Protein AF-A0A954F6D1-F1 (afdb_monomer)

Nearest PDB structures (foldseek):
  5d0b-assembly2_B  TM=7.631E-01  e=6.880E-02  Bacillus subtilis subsp. subtilis str. 168
  5d08-assembly2_B  TM=7.448E-01  e=7.602E-02  Bacillus subtilis subsp. subtilis str. 168
  6gwd-assembly1_H  TM=5.513E-01  e=3.096E-02  synthetic construct
  5t8y-assembly2_B  TM=7.038E-01  e=7.232E-02  Bacillus subtilis subsp. subtilis str. 168
  7djt-assembly1_A  TM=3.780E-01  e=1.518E+00  Homo sapiens

Secondary structure (DSSP, 8-state):
--SHHHHHHHHTS-HHHHHHHHHHHHTSHHHHTTSHHHHHHTTS---HHHHHHHHHHHTSTTS--HHHHHHHHHHHGGGTTSHHHHHHHHHHTT-SSHHHHHHHHHHHHT--SHHHHHHHHHHHHH---HHHHHHHHHHHTT--

Sequence (144 aa):
RTMGAAMELWLHADPDAAWGRILEDCKKPEFQRDLGPELVRASAPIPVAQRIPWLLSLSRPELGESHLRQAALRALVPHVERVVVRDMFIQALRSPFFGVRNAAIDALGSLPDPLSRQALTRYYKNATDARQKRTIERLLQGKP

Structure (mmCIF, N/CA/C/O backbone):
data_AF-A0A954F6D1-F1
#
_entry.id   AF-A0A954F6D1-F1
#
loop_
_atom_site.group_PDB
_atom_site.id
_atom_site.type_symbol
_atom_site.label_atom_id
_atom_site.label_alt_id
_atom_site.label_comp_id
_atom_site.label_asym_id
_atom_site.label_entity_id
_atom_site.label_seq_id
_atom_site.pdbx_PDB_ins_code
_atom_site.Cartn_x
_atom_site.Cartn_y
_atom_site.Cartn_z
_atom_site.occupancy
_atom_site.B_iso_or_equiv
_atom_site.auth_seq_id
_atom_site.auth_comp_id
_atom_site.auth_asym_id
_atom_site.auth_atom_id
_atom_site.pdbx_PDB_model_num
ATOM 1 N N . ARG A 1 1 ? 5.679 17.077 17.805 1.00 43.56 1 ARG A N 1
ATOM 2 C CA . ARG A 1 1 ? 6.185 17.482 16.470 1.00 43.56 1 ARG A CA 1
ATOM 3 C C . ARG A 1 1 ? 7.205 16.447 16.001 1.00 43.56 1 ARG A C 1
ATOM 5 O O . ARG A 1 1 ? 8.374 16.648 16.266 1.00 43.56 1 ARG A O 1
ATOM 12 N N . THR A 1 2 ? 6.777 15.344 15.381 1.00 36.00 2 THR A N 1
ATOM 13 C CA . THR A 1 2 ? 7.680 14.397 14.674 1.00 36.00 2 THR A CA 1
ATOM 14 C C . THR A 1 2 ? 6.949 13.404 13.757 1.00 36.00 2 THR A C 1
ATOM 16 O O . THR A 1 2 ? 7.613 12.586 13.135 1.00 36.00 2 THR A O 1
ATOM 19 N N . MET A 1 3 ? 5.619 13.467 13.594 1.00 30.84 3 MET A N 1
ATOM 20 C CA . MET A 1 3 ? 4.937 12.634 12.588 1.00 30.84 3 MET A CA 1
ATOM 21 C C . MET A 1 3 ? 4.823 13.299 11.193 1.00 30.84 3 MET A C 1
ATOM 23 O O . MET A 1 3 ? 4.534 12.610 10.223 1.00 30.84 3 MET A O 1
ATOM 27 N N . GLY A 1 4 ? 5.187 14.585 11.053 1.00 31.53 4 GLY A N 1
ATOM 28 C CA . GLY A 1 4 ? 5.255 15.279 9.754 1.00 31.53 4 GLY A CA 1
ATOM 29 C C . GLY A 1 4 ? 6.465 14.888 8.896 1.00 31.53 4 GLY A C 1
ATOM 30 O O . GLY A 1 4 ? 6.300 14.523 7.744 1.00 31.53 4 GLY A O 1
ATOM 31 N N . ALA A 1 5 ? 7.674 14.846 9.468 1.00 32.41 5 ALA A N 1
ATOM 32 C CA . ALA A 1 5 ? 8.905 14.711 8.677 1.00 32.41 5 ALA A CA 1
ATOM 33 C C . ALA A 1 5 ? 9.082 13.338 8.004 1.00 32.41 5 ALA A C 1
ATOM 35 O O . ALA A 1 5 ? 9.630 13.257 6.910 1.00 32.41 5 ALA A O 1
ATOM 36 N N . ALA A 1 6 ? 8.614 12.251 8.631 1.00 35.97 6 ALA A N 1
ATOM 37 C CA . ALA A 1 6 ? 8.649 10.939 7.991 1.00 35.97 6 ALA A CA 1
ATOM 38 C C . ALA A 1 6 ? 7.647 10.897 6.828 1.00 35.97 6 ALA A C 1
ATOM 40 O O . ALA A 1 6 ? 8.050 10.584 5.719 1.00 35.97 6 ALA A O 1
ATOM 41 N N . MET A 1 7 ? 6.381 11.278 7.051 1.00 31.02 7 MET A N 1
ATOM 42 C CA . MET A 1 7 ? 5.339 11.301 6.012 1.00 31.02 7 MET A CA 1
ATOM 43 C C . MET A 1 7 ? 5.695 12.244 4.846 1.00 31.02 7 MET A C 1
ATOM 45 O O . MET A 1 7 ? 5.522 11.865 3.690 1.00 31.02 7 MET A O 1
ATOM 49 N N . GLU A 1 8 ? 6.261 13.420 5.138 1.00 31.48 8 GLU A N 1
ATOM 50 C CA . GLU A 1 8 ? 6.778 14.366 4.140 1.00 31.48 8 GLU A CA 1
ATOM 51 C C . GLU A 1 8 ? 7.926 13.747 3.330 1.00 31.48 8 GLU A C 1
ATOM 53 O O . GLU A 1 8 ? 7.887 13.785 2.105 1.00 31.48 8 GLU A O 1
ATOM 58 N N . LEU A 1 9 ? 8.888 13.055 3.953 1.00 41.12 9 LEU A N 1
ATOM 59 C CA . LEU A 1 9 ? 9.949 12.350 3.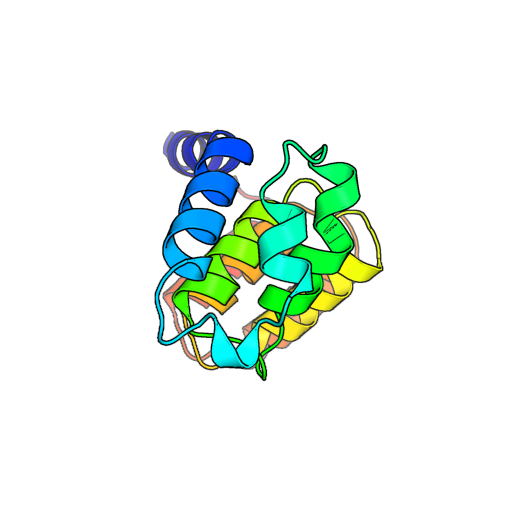215 1.00 41.12 9 LEU A CA 1
ATOM 60 C C . LEU A 1 9 ? 9.422 11.231 2.291 1.00 41.12 9 LEU A C 1
ATOM 62 O O . LEU A 1 9 ? 10.050 10.948 1.272 1.00 41.12 9 LEU A O 1
ATOM 66 N N . TRP A 1 10 ? 8.285 10.598 2.607 1.00 45.28 10 TRP A N 1
ATOM 67 C CA . TRP A 1 10 ? 7.701 9.526 1.783 1.00 45.28 10 TRP A CA 1
ATOM 68 C C . TRP A 1 10 ? 6.835 10.048 0.633 1.00 45.28 10 TRP A C 1
ATOM 70 O O . TRP A 1 10 ? 6.878 9.472 -0.452 1.00 45.28 10 TRP A O 1
ATOM 80 N N . LEU A 1 11 ? 6.096 11.141 0.845 1.00 40.94 11 LEU A N 1
ATOM 81 C CA . LEU A 1 11 ? 5.386 11.866 -0.218 1.00 40.94 11 LEU A CA 1
ATOM 82 C C . LEU A 1 11 ? 6.356 12.569 -1.186 1.00 40.94 11 LEU A C 1
ATOM 84 O O . LEU A 1 11 ? 6.002 12.788 -2.341 1.00 40.94 11 LEU A O 1
ATOM 88 N N . HIS A 1 12 ? 7.582 12.872 -0.742 1.00 39.28 12 HIS A N 1
ATOM 89 C CA . HIS A 1 12 ? 8.662 13.442 -1.559 1.00 39.28 12 HIS A CA 1
ATOM 90 C C . HIS A 1 12 ? 9.632 12.409 -2.151 1.00 39.28 12 HIS A C 1
ATOM 92 O O . HIS A 1 12 ? 10.608 12.802 -2.793 1.00 39.28 12 HIS A O 1
ATOM 98 N N . ALA A 1 13 ? 9.407 11.101 -1.964 1.00 49.66 13 ALA A N 1
ATOM 99 C CA . ALA A 1 13 ? 10.155 10.101 -2.714 1.00 49.66 13 ALA A CA 1
ATOM 100 C C . ALA A 1 13 ? 9.761 10.240 -4.186 1.00 49.66 13 ALA A C 1
ATOM 102 O O . ALA A 1 13 ? 8.710 9.745 -4.586 1.00 49.66 13 ALA A O 1
ATOM 103 N N . ASP A 1 14 ? 10.591 10.956 -4.947 1.00 58.91 14 ASP A N 1
ATOM 104 C CA . ASP A 1 14 ? 10.370 11.246 -6.358 1.00 58.91 14 ASP A CA 1
ATOM 105 C C . ASP A 1 14 ? 9.926 9.959 -7.085 1.00 58.91 14 ASP A C 1
ATOM 107 O O . ASP A 1 14 ? 10.708 8.997 -7.167 1.00 58.91 14 ASP A O 1
ATOM 111 N N . PRO A 1 15 ? 8.665 9.893 -7.559 1.00 55.19 15 PRO A N 1
ATOM 112 C CA . PRO A 1 15 ? 8.146 8.739 -8.279 1.00 55.19 15 PRO A CA 1
ATOM 113 C C . PRO A 1 15 ? 9.015 8.376 -9.486 1.00 55.19 15 PRO A C 1
ATOM 115 O O . PRO A 1 15 ? 9.098 7.198 -9.842 1.00 55.19 15 PRO A O 1
ATOM 118 N N . ASP A 1 16 ? 9.713 9.351 -10.075 1.00 59.31 16 ASP A N 1
ATOM 119 C CA . ASP A 1 16 ? 10.664 9.125 -11.159 1.00 59.31 16 ASP A CA 1
ATOM 120 C C . ASP A 1 16 ? 11.974 8.495 -10.661 1.00 59.31 16 ASP A C 1
ATOM 122 O O . ASP A 1 16 ? 12.495 7.581 -11.302 1.00 59.31 16 ASP A O 1
ATOM 126 N N . ALA A 1 17 ? 12.463 8.852 -9.470 1.00 64.81 17 ALA A N 1
ATOM 127 C CA . ALA A 1 17 ? 13.610 8.184 -8.847 1.00 64.81 17 ALA A CA 1
ATOM 128 C C . ALA A 1 17 ? 13.284 6.758 -8.358 1.00 64.81 17 ALA A C 1
ATOM 130 O O . ALA A 1 17 ? 14.157 5.883 -8.322 1.00 64.81 17 ALA A O 1
ATOM 131 N N . ALA A 1 18 ? 12.041 6.501 -7.941 1.00 63.56 18 ALA A N 1
ATOM 132 C CA . ALA A 1 18 ? 11.567 5.147 -7.653 1.00 63.56 18 ALA A CA 1
ATOM 133 C C . ALA A 1 18 ? 11.482 4.321 -8.945 1.00 63.56 18 ALA A C 1
ATOM 135 O O . ALA A 1 18 ? 11.983 3.200 -8.991 1.00 63.56 18 ALA A O 1
ATOM 136 N N . TRP A 1 19 ? 10.930 4.907 -10.009 1.00 64.62 19 TRP A N 1
ATOM 137 C CA . TRP A 1 19 ? 10.839 4.288 -11.327 1.00 64.62 19 TRP A CA 1
ATOM 138 C C . TRP A 1 19 ? 12.202 3.939 -11.925 1.00 64.62 19 TRP A C 1
ATOM 140 O O . TRP A 1 19 ? 12.399 2.809 -12.363 1.00 64.62 19 TRP A O 1
ATOM 150 N N . GLY A 1 20 ? 13.162 4.867 -11.885 1.00 67.38 20 GLY A N 1
ATOM 151 C CA . GLY A 1 20 ? 14.518 4.633 -12.382 1.00 67.38 20 GLY A CA 1
ATOM 152 C C . GLY A 1 20 ? 15.186 3.439 -11.700 1.00 67.38 20 GLY A C 1
ATOM 153 O O . GLY A 1 20 ? 15.764 2.592 -12.372 1.00 67.38 20 GLY A O 1
ATOM 154 N N . ARG A 1 21 ? 15.022 3.298 -10.379 1.00 68.69 21 ARG A N 1
ATOM 155 C CA . ARG A 1 21 ? 15.534 2.135 -9.635 1.00 68.69 21 ARG A CA 1
ATOM 156 C C . ARG A 1 21 ? 14.855 0.829 -10.032 1.00 68.69 21 ARG A C 1
ATOM 158 O O . ARG A 1 21 ? 15.547 -0.164 -10.223 1.00 68.69 21 ARG A O 1
ATOM 165 N N . ILE A 1 22 ? 13.532 0.841 -10.206 1.00 69.25 22 ILE A N 1
ATOM 166 C CA . ILE A 1 22 ? 12.802 -0.342 -10.678 1.00 69.25 22 ILE A CA 1
ATOM 167 C C . ILE A 1 22 ? 13.308 -0.743 -12.067 1.00 69.25 22 ILE A C 1
ATOM 169 O O . ILE A 1 22 ? 13.558 -1.922 -12.284 1.00 69.25 22 ILE A O 1
ATOM 173 N N . LEU A 1 23 ? 13.512 0.213 -12.981 1.00 68.12 23 LEU A N 1
ATOM 174 C CA . LEU A 1 23 ? 14.065 -0.058 -14.311 1.00 68.12 23 LEU A CA 1
ATOM 175 C C . LEU A 1 23 ? 15.487 -0.629 -14.257 1.00 68.12 23 LEU A C 1
ATOM 177 O O . LEU A 1 23 ? 15.785 -1.546 -15.016 1.00 68.12 23 LEU A O 1
ATOM 181 N N . GLU A 1 24 ? 16.358 -0.123 -13.383 1.00 70.50 24 GLU A N 1
ATOM 182 C CA . GLU A 1 24 ? 17.707 -0.680 -13.210 1.00 70.50 24 GLU A CA 1
ATOM 183 C C . GLU A 1 24 ? 17.677 -2.113 -12.668 1.00 70.50 24 GLU A C 1
ATOM 185 O O . GLU A 1 24 ? 18.376 -2.981 -13.188 1.00 70.50 24 GLU A O 1
ATOM 190 N N . ASP A 1 25 ? 16.827 -2.401 -11.680 1.00 69.12 25 ASP A N 1
ATOM 191 C CA . ASP A 1 25 ? 16.666 -3.767 -11.177 1.00 69.12 25 ASP A CA 1
ATOM 192 C C . ASP A 1 25 ? 16.097 -4.689 -12.263 1.00 69.12 25 ASP A C 1
ATOM 194 O O . ASP A 1 25 ? 16.611 -5.778 -12.487 1.00 69.12 25 ASP A O 1
ATOM 198 N N . CYS A 1 26 ? 15.118 -4.207 -13.025 1.00 64.94 26 CYS A N 1
ATOM 199 C CA . CYS A 1 26 ? 14.514 -4.885 -14.171 1.00 64.94 26 CYS A CA 1
ATOM 200 C C . CYS A 1 26 ? 15.506 -5.238 -15.295 1.00 64.94 26 CYS A C 1
ATOM 202 O O . CYS A 1 26 ? 15.248 -6.151 -16.081 1.00 64.94 26 CYS A O 1
ATOM 204 N N . LYS A 1 27 ? 16.644 -4.538 -15.384 1.00 68.75 27 LYS A N 1
ATOM 205 C CA . LYS A 1 27 ? 17.714 -4.854 -16.340 1.00 68.75 27 LYS A CA 1
ATOM 206 C C . LYS A 1 27 ? 18.575 -6.039 -15.901 1.00 68.75 27 LYS A C 1
ATOM 208 O O . LYS A 1 27 ? 19.334 -6.527 -16.737 1.00 68.75 27 LYS A O 1
ATOM 213 N N . LYS A 1 28 ? 18.503 -6.517 -14.653 1.00 68.88 28 LYS A N 1
ATOM 214 C CA . LYS A 1 28 ? 19.360 -7.628 -14.211 1.00 68.88 28 LYS A CA 1
ATOM 215 C C . LYS A 1 28 ? 18.901 -8.965 -14.835 1.00 68.88 28 LYS A C 1
ATOM 217 O O . LYS A 1 28 ? 17.693 -9.178 -14.980 1.00 68.88 28 LYS A O 1
ATOM 222 N N . PRO A 1 29 ? 19.826 -9.862 -15.233 1.00 65.12 29 PRO A N 1
ATOM 223 C CA . PRO A 1 29 ? 19.511 -11.080 -15.995 1.00 65.12 29 PRO A CA 1
ATOM 224 C C . PRO A 1 29 ? 18.482 -12.010 -15.341 1.00 65.12 29 PRO A C 1
ATOM 226 O O . PRO A 1 29 ? 17.706 -12.665 -16.035 1.00 65.12 29 PRO A O 1
ATOM 229 N N . GLU A 1 30 ? 18.467 -12.058 -14.012 1.00 66.19 30 GLU A N 1
ATOM 230 C CA . GLU A 1 30 ? 17.528 -12.834 -13.206 1.00 66.19 30 GLU A CA 1
ATOM 231 C C . GLU A 1 30 ? 16.069 -12.382 -13.371 1.00 66.19 30 GLU A C 1
ATOM 233 O O . GLU A 1 30 ? 15.170 -13.200 -13.227 1.00 66.19 30 GLU A O 1
ATOM 238 N N . PHE A 1 31 ? 15.826 -11.122 -13.750 1.00 61.16 31 PHE A N 1
ATOM 239 C CA . PHE A 1 31 ? 14.481 -10.562 -13.916 1.00 61.16 31 PHE A CA 1
ATOM 240 C C . PHE A 1 31 ? 14.027 -10.481 -15.376 1.00 61.16 31 PHE A C 1
ATOM 242 O O . PHE A 1 31 ? 12.830 -10.485 -15.659 1.00 61.16 31 PHE A O 1
ATOM 249 N N . GLN A 1 32 ? 14.966 -10.453 -16.326 1.00 60.38 32 GLN A N 1
ATOM 250 C CA . GLN A 1 32 ? 14.654 -10.354 -17.756 1.00 60.38 32 GLN A CA 1
ATOM 251 C C . GLN A 1 32 ? 13.871 -11.565 -18.298 1.00 60.38 32 GLN A C 1
ATOM 253 O O . GLN A 1 32 ? 13.150 -11.427 -19.286 1.00 60.38 32 GLN A O 1
ATOM 258 N N . ARG A 1 33 ? 13.994 -12.742 -17.665 1.00 60.34 33 ARG A N 1
ATOM 259 C CA . ARG A 1 33 ? 13.268 -13.961 -18.068 1.00 60.34 33 ARG A CA 1
ATOM 260 C C . ARG A 1 33 ? 11.772 -13.900 -17.760 1.00 60.34 33 ARG A C 1
ATOM 262 O O . ARG A 1 33 ? 10.979 -14.333 -18.591 1.00 60.34 33 ARG A O 1
ATOM 269 N N . ASP A 1 34 ? 11.408 -13.329 -16.614 1.00 55.97 34 ASP A N 1
ATOM 270 C CA . ASP A 1 34 ? 10.041 -13.395 -16.079 1.00 55.97 34 ASP A CA 1
ATOM 271 C C . ASP A 1 34 ? 9.212 -12.147 -16.404 1.00 55.97 34 ASP A C 1
ATOM 273 O O . ASP A 1 34 ? 7.987 -12.202 -16.497 1.00 55.97 34 ASP A O 1
ATOM 277 N N . LEU A 1 35 ? 9.877 -11.010 -16.613 1.00 57.72 35 LEU A N 1
ATOM 278 C CA . LEU A 1 35 ? 9.223 -9.719 -16.811 1.00 57.72 35 LEU A CA 1
ATOM 279 C C . LEU A 1 35 ? 8.858 -9.404 -18.275 1.00 57.72 35 LEU A C 1
ATOM 281 O O . LEU A 1 35 ? 8.114 -8.458 -18.544 1.00 57.72 35 LEU A O 1
ATOM 285 N N . GLY A 1 36 ? 9.336 -10.220 -19.217 1.00 59.28 36 GLY A N 1
ATOM 286 C CA . GLY A 1 36 ? 8.973 -10.171 -20.632 1.00 59.28 36 GLY A CA 1
ATOM 287 C C . GLY A 1 36 ? 9.464 -8.932 -21.412 1.00 59.28 36 GLY A C 1
ATOM 288 O O . GLY A 1 36 ? 9.954 -7.951 -20.849 1.00 59.28 36 GLY A O 1
ATOM 289 N N . PRO A 1 37 ? 9.322 -8.938 -22.753 1.00 55.50 37 PRO A N 1
ATOM 290 C CA . PRO A 1 37 ? 9.804 -7.870 -23.640 1.00 55.50 37 PRO A CA 1
ATOM 291 C C . PRO A 1 37 ? 9.080 -6.520 -23.476 1.00 55.50 37 PRO A C 1
ATOM 293 O O . PRO A 1 37 ? 9.544 -5.510 -24.007 1.00 55.50 37 PRO A O 1
ATOM 296 N N . GLU A 1 38 ? 7.954 -6.463 -22.762 1.00 52.75 38 GLU A N 1
ATOM 297 C CA . GLU A 1 38 ? 7.233 -5.210 -22.493 1.00 52.75 38 GLU A CA 1
ATOM 298 C C . GLU A 1 38 ? 7.951 -4.316 -21.475 1.00 52.75 38 GLU A C 1
ATOM 300 O O . GLU A 1 38 ? 7.919 -3.093 -21.594 1.00 52.75 38 GLU A O 1
ATOM 305 N N . LEU A 1 39 ? 8.680 -4.915 -20.530 1.00 53.94 39 LEU A N 1
ATOM 306 C CA . LEU A 1 39 ? 9.504 -4.219 -19.541 1.00 53.94 39 LEU A CA 1
ATOM 307 C C . LEU A 1 39 ? 10.624 -3.398 -20.192 1.00 53.94 39 LEU A C 1
ATOM 309 O O . LEU A 1 39 ? 10.861 -2.246 -19.834 1.00 53.94 39 LEU A O 1
ATOM 313 N N . VAL A 1 40 ? 11.257 -3.973 -21.216 1.00 53.28 40 VAL A N 1
ATOM 314 C CA . VAL A 1 40 ? 12.290 -3.309 -22.017 1.00 53.28 40 VAL A CA 1
ATOM 315 C C . VAL A 1 40 ? 11.692 -2.146 -22.816 1.00 53.28 40 VAL A C 1
ATOM 317 O O . VAL A 1 40 ? 12.317 -1.094 -22.911 1.00 53.28 40 VAL A O 1
ATOM 320 N N . ARG A 1 41 ? 10.455 -2.266 -23.322 1.00 52.94 41 ARG A N 1
ATOM 321 C CA . ARG A 1 41 ? 9.754 -1.162 -24.014 1.00 52.94 41 ARG A CA 1
ATOM 322 C C . ARG A 1 41 ? 9.313 -0.049 -23.058 1.00 52.94 41 ARG A C 1
ATOM 324 O O . ARG A 1 41 ? 9.306 1.113 -23.453 1.00 52.94 41 ARG A O 1
ATOM 331 N N . ALA A 1 42 ? 9.005 -0.388 -21.805 1.00 51.19 42 ALA A N 1
ATOM 332 C CA . ALA A 1 42 ? 8.628 0.570 -20.766 1.00 51.19 42 ALA A CA 1
ATOM 333 C C . ALA A 1 42 ? 9.784 1.474 -20.287 1.00 51.19 42 ALA A C 1
ATOM 335 O O . ALA A 1 42 ? 9.542 2.447 -19.576 1.00 51.19 42 ALA A O 1
ATOM 336 N N . SER A 1 43 ? 11.027 1.175 -20.692 1.00 53.91 43 SER A N 1
ATOM 337 C CA . SER A 1 43 ? 12.224 1.970 -20.377 1.00 53.91 43 SER A CA 1
ATOM 338 C C . SER A 1 43 ? 12.353 3.282 -21.171 1.00 53.91 43 SER A C 1
ATOM 340 O O . SER A 1 43 ? 13.200 4.113 -20.842 1.00 53.91 43 SER A O 1
ATOM 342 N N . ALA A 1 44 ? 11.500 3.509 -22.177 1.00 53.97 44 ALA A N 1
ATOM 343 C CA . ALA A 1 44 ? 11.306 4.832 -22.769 1.00 53.97 44 ALA A CA 1
ATOM 344 C C . ALA A 1 44 ? 10.681 5.795 -21.732 1.00 53.97 44 ALA A C 1
ATOM 346 O O . ALA A 1 44 ? 10.045 5.327 -20.786 1.00 53.97 44 ALA A O 1
ATOM 347 N N . PRO A 1 45 ? 10.816 7.129 -21.865 1.00 59.12 45 PRO A N 1
ATOM 348 C CA . PRO A 1 45 ? 10.191 8.085 -20.950 1.00 59.12 45 PRO A CA 1
ATOM 349 C C . PRO A 1 45 ? 8.661 8.066 -21.102 1.00 59.12 45 PRO A C 1
ATOM 351 O O . PRO A 1 45 ? 8.054 8.906 -21.760 1.00 59.12 45 PRO A O 1
ATOM 354 N N . ILE A 1 46 ? 8.026 7.068 -20.493 1.00 60.03 46 ILE A N 1
ATOM 355 C CA . ILE A 1 46 ? 6.580 6.927 -20.409 1.00 60.03 46 ILE A CA 1
ATOM 356 C C . ILE A 1 46 ? 6.097 7.822 -19.258 1.00 60.03 46 ILE A C 1
ATOM 358 O O . ILE A 1 46 ? 6.663 7.749 -18.162 1.00 60.03 46 ILE A O 1
ATOM 362 N N . PRO A 1 47 ? 5.059 8.656 -19.444 1.00 63.72 47 PRO A N 1
ATOM 363 C CA . PRO A 1 47 ? 4.454 9.419 -18.352 1.00 63.72 47 PRO A CA 1
ATOM 364 C C . PRO A 1 47 ? 3.952 8.502 -17.228 1.00 63.72 47 PRO A C 1
ATOM 366 O O . PRO A 1 47 ? 3.367 7.460 -17.511 1.00 63.72 47 PRO A O 1
ATOM 369 N N . VAL A 1 48 ? 4.103 8.897 -15.957 1.00 57.22 48 VAL A N 1
ATOM 370 C CA . VAL A 1 48 ? 3.734 8.083 -14.772 1.00 57.22 48 VAL A CA 1
ATOM 371 C C . VAL A 1 48 ? 2.325 7.474 -14.873 1.00 57.22 48 VAL A C 1
ATOM 373 O O . VAL A 1 48 ? 2.124 6.302 -14.559 1.00 57.22 48 VAL A O 1
ATOM 376 N N . ALA A 1 49 ? 1.357 8.217 -15.415 1.00 58.47 49 ALA A N 1
ATOM 377 C CA . ALA A 1 49 ? -0.014 7.739 -15.610 1.00 58.47 49 ALA A CA 1
ATOM 378 C C . ALA A 1 49 ? -0.131 6.519 -16.548 1.00 58.47 49 ALA A C 1
ATOM 380 O O . ALA A 1 49 ? -1.023 5.691 -16.372 1.00 58.47 49 ALA A O 1
ATOM 381 N N . GLN A 1 50 ? 0.770 6.390 -17.524 1.00 71.69 50 GLN A N 1
ATOM 382 C CA . GLN A 1 50 ? 0.850 5.250 -18.440 1.00 71.69 50 GLN A CA 1
ATOM 383 C C . GLN A 1 50 ? 1.680 4.089 -17.856 1.00 71.69 50 GLN A C 1
ATOM 385 O O . GLN A 1 50 ? 1.649 2.986 -18.395 1.00 71.69 50 GLN A O 1
ATOM 390 N N . ARG A 1 51 ? 2.367 4.296 -16.721 1.00 76.56 51 ARG A N 1
ATOM 391 C CA . ARG A 1 51 ? 3.128 3.256 -16.001 1.00 76.56 51 ARG A CA 1
ATOM 392 C C . ARG A 1 51 ? 2.246 2.385 -15.103 1.00 76.56 51 ARG A C 1
ATOM 394 O O . ARG A 1 51 ? 2.680 1.320 -14.680 1.00 76.56 51 ARG A O 1
ATOM 401 N N . ILE A 1 52 ? 1.007 2.800 -14.813 1.00 78.75 52 ILE A N 1
ATOM 402 C CA . ILE A 1 52 ? 0.114 2.104 -13.868 1.00 78.75 52 ILE A CA 1
ATOM 403 C C . ILE A 1 52 ? -0.102 0.624 -14.229 1.00 78.75 52 ILE A C 1
ATOM 405 O O . ILE A 1 52 ? 0.088 -0.202 -13.338 1.00 78.75 52 ILE A O 1
ATOM 409 N N . PRO A 1 53 ? -0.440 0.236 -15.478 1.00 81.56 53 PRO A N 1
ATOM 410 C CA . PRO A 1 53 ? -0.615 -1.180 -15.820 1.00 81.56 53 PRO A CA 1
ATOM 411 C C . PRO A 1 53 ? 0.636 -2.017 -15.534 1.00 81.56 53 PRO A C 1
ATOM 413 O O . PRO A 1 53 ? 0.544 -3.138 -15.043 1.00 81.56 53 PRO A O 1
ATOM 416 N N . TRP A 1 54 ? 1.810 -1.439 -15.767 1.00 76.38 54 TRP A N 1
ATOM 417 C CA . TRP A 1 54 ? 3.092 -2.091 -15.543 1.00 76.38 54 TRP A CA 1
ATOM 418 C C . TRP A 1 54 ? 3.438 -2.217 -14.059 1.00 76.38 54 TRP A C 1
ATOM 420 O O . TRP A 1 54 ? 3.796 -3.293 -13.587 1.00 76.38 54 TRP A O 1
ATOM 430 N N . LEU A 1 55 ? 3.258 -1.137 -13.295 1.00 79.88 55 LEU A N 1
ATOM 431 C CA . LEU A 1 55 ? 3.438 -1.148 -11.845 1.00 79.88 55 LEU A CA 1
ATOM 432 C C . LEU A 1 55 ? 2.480 -2.137 -11.174 1.00 79.88 55 LEU A C 1
ATOM 434 O O . LEU A 1 55 ? 2.863 -2.821 -10.227 1.00 79.88 55 LEU A O 1
ATOM 438 N N . LEU A 1 56 ? 1.249 -2.258 -11.679 1.00 82.50 56 LEU A N 1
ATOM 439 C CA . LEU A 1 56 ? 0.296 -3.260 -11.208 1.00 82.50 56 LEU A CA 1
ATOM 440 C C . LEU A 1 56 ? 0.800 -4.680 -11.472 1.00 82.50 56 LEU A C 1
ATOM 442 O O . LEU A 1 56 ? 0.686 -5.511 -10.576 1.00 82.50 56 LEU A O 1
ATOM 446 N N . SER A 1 57 ? 1.384 -4.957 -12.641 1.00 80.50 57 SER A N 1
ATOM 447 C CA . SER A 1 57 ? 2.000 -6.256 -12.945 1.00 80.50 57 SER A CA 1
ATOM 448 C C . SER A 1 57 ? 3.168 -6.572 -12.009 1.00 80.50 57 SER A C 1
ATOM 450 O O . SER A 1 57 ? 3.199 -7.654 -11.432 1.00 80.50 57 SER A O 1
ATOM 452 N N . LEU A 1 58 ? 4.068 -5.615 -11.765 1.00 76.81 58 LEU A N 1
ATOM 453 C CA . LEU A 1 58 ? 5.191 -5.791 -10.832 1.00 76.81 58 LEU A CA 1
ATOM 454 C C . LEU A 1 58 ? 4.773 -5.917 -9.365 1.00 76.81 58 LEU A C 1
ATOM 456 O O . LEU A 1 58 ? 5.530 -6.432 -8.548 1.00 76.81 58 LEU A O 1
ATOM 460 N N . SER A 1 59 ? 3.583 -5.435 -9.009 1.00 77.38 59 SER A N 1
ATOM 461 C CA . SER A 1 59 ? 3.056 -5.543 -7.644 1.00 77.38 59 SER A CA 1
ATOM 462 C C . SER A 1 59 ? 2.489 -6.933 -7.341 1.00 77.38 59 SER A C 1
ATOM 464 O O . SER A 1 59 ? 2.214 -7.245 -6.178 1.00 77.38 59 SER A O 1
ATOM 466 N N . ARG A 1 60 ? 2.321 -7.776 -8.367 1.00 78.00 60 ARG A N 1
ATOM 467 C CA . ARG A 1 60 ? 1.732 -9.106 -8.232 1.00 78.00 60 A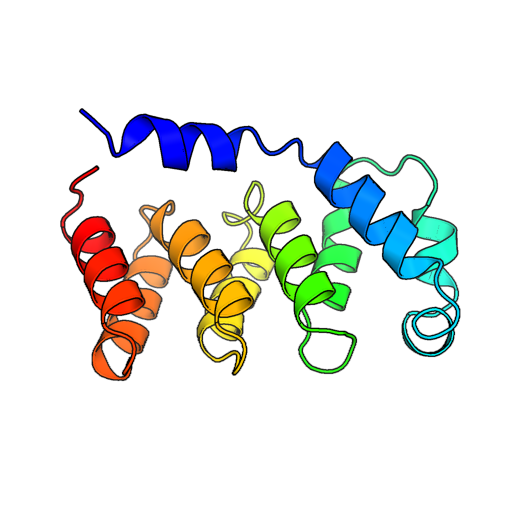RG A CA 1
ATOM 468 C C . ARG A 1 60 ? 2.668 -10.075 -7.507 1.00 78.00 60 ARG A C 1
ATOM 470 O O . ARG A 1 60 ? 3.885 -10.035 -7.706 1.00 78.00 60 ARG A O 1
ATOM 477 N N . PRO A 1 61 ? 2.131 -10.969 -6.661 1.00 69.88 61 PRO A N 1
A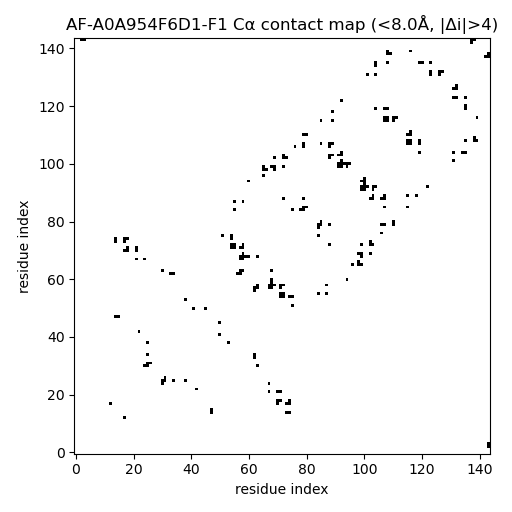TOM 478 C CA . PRO A 1 61 ? 2.947 -11.924 -5.928 1.00 69.88 61 PRO A CA 1
ATOM 479 C C . PRO A 1 61 ? 3.676 -12.921 -6.841 1.00 69.88 61 PRO A C 1
ATOM 481 O O . PRO A 1 61 ? 4.748 -13.376 -6.451 1.00 69.88 61 PRO A O 1
ATOM 484 N N . GLU A 1 62 ? 3.160 -13.209 -8.040 1.00 68.44 62 GLU A N 1
ATOM 485 C CA . GLU A 1 62 ? 3.720 -14.215 -8.955 1.00 68.44 62 GLU A CA 1
ATOM 486 C C . GLU A 1 62 ? 4.922 -13.729 -9.785 1.00 68.44 62 GLU A C 1
ATOM 488 O O . GLU A 1 62 ? 5.633 -14.556 -10.342 1.00 68.44 62 GLU A O 1
ATOM 493 N N . LEU A 1 63 ? 5.149 -12.413 -9.892 1.00 59.22 63 LEU A N 1
ATOM 494 C CA . LEU A 1 63 ? 6.045 -11.824 -10.903 1.00 59.22 63 LEU A CA 1
ATOM 495 C C . LEU A 1 63 ? 7.297 -11.136 -10.344 1.00 59.22 63 LEU A C 1
ATOM 497 O O . LEU A 1 63 ? 7.988 -10.442 -11.088 1.00 59.22 63 LEU A O 1
ATOM 501 N N . GLY A 1 64 ? 7.621 -11.274 -9.054 1.00 60.06 64 GLY A N 1
ATOM 502 C CA . GLY A 1 64 ? 8.809 -10.572 -8.578 1.00 60.06 64 GLY A CA 1
ATOM 503 C C . GLY A 1 64 ? 9.264 -10.785 -7.150 1.00 60.06 64 GLY A C 1
ATOM 504 O O . GLY A 1 64 ? 8.550 -11.248 -6.256 1.00 60.06 64 GLY A O 1
ATOM 505 N N . GLU A 1 65 ? 10.501 -10.350 -6.952 1.00 71.88 65 GLU A N 1
ATOM 506 C CA . GLU A 1 65 ? 11.147 -10.210 -5.663 1.00 71.88 65 GLU A CA 1
ATOM 507 C C . GLU A 1 65 ? 10.425 -9.201 -4.765 1.00 71.88 65 GLU A C 1
ATOM 509 O O . GLU A 1 65 ? 9.779 -8.245 -5.205 1.00 71.88 65 GLU A O 1
ATOM 514 N N . SER A 1 66 ? 10.549 -9.397 -3.453 1.00 74.00 66 SER A N 1
ATOM 515 C CA . SER A 1 66 ? 9.841 -8.567 -2.470 1.00 74.00 66 SER A CA 1
ATOM 516 C C . SER A 1 66 ? 10.178 -7.072 -2.553 1.00 74.00 66 SER A C 1
ATOM 518 O O . SER A 1 66 ? 9.302 -6.247 -2.277 1.00 74.00 66 SER A O 1
ATOM 520 N N . HIS A 1 67 ? 11.396 -6.728 -2.984 1.00 72.50 67 HIS A N 1
ATOM 521 C CA . HIS A 1 67 ? 11.835 -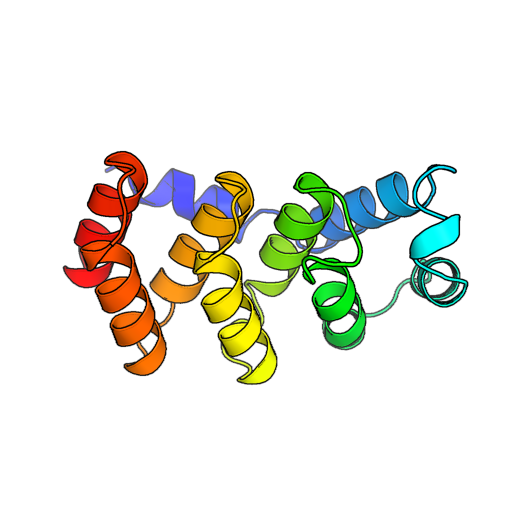5.346 -3.173 1.00 72.50 67 HIS A CA 1
ATOM 522 C C . HIS A 1 67 ? 11.172 -4.682 -4.390 1.00 72.50 67 HIS A C 1
ATOM 524 O O . HIS A 1 67 ? 10.711 -3.548 -4.265 1.00 72.50 67 HIS A O 1
ATOM 530 N N . LEU A 1 68 ? 11.032 -5.392 -5.519 1.00 74.12 68 LEU A N 1
ATOM 531 C CA . LEU A 1 68 ? 10.347 -4.885 -6.715 1.00 74.12 68 LEU A CA 1
ATOM 532 C C . LEU A 1 68 ? 8.872 -4.617 -6.431 1.00 74.12 68 LEU A C 1
ATOM 534 O O . LEU A 1 68 ? 8.377 -3.535 -6.736 1.00 74.12 68 LEU A O 1
ATOM 538 N N . ARG A 1 69 ? 8.192 -5.547 -5.749 1.00 80.38 69 ARG A N 1
ATOM 539 C CA . ARG A 1 69 ? 6.800 -5.345 -5.316 1.00 80.38 69 ARG A CA 1
ATOM 540 C C . ARG A 1 69 ? 6.654 -4.124 -4.422 1.00 80.38 69 ARG A C 1
ATOM 542 O O . ARG A 1 69 ? 5.733 -3.331 -4.593 1.00 80.38 69 ARG A O 1
ATOM 549 N N . GLN A 1 70 ? 7.558 -3.960 -3.458 1.00 79.44 70 GLN A N 1
ATOM 550 C CA . GLN A 1 70 ? 7.525 -2.802 -2.573 1.00 79.44 70 GLN A CA 1
ATOM 551 C C . GLN A 1 70 ? 7.745 -1.499 -3.351 1.00 79.44 70 GLN A C 1
ATOM 553 O O . GLN A 1 70 ? 7.032 -0.526 -3.114 1.00 79.44 70 GLN A O 1
ATOM 558 N N . ALA A 1 71 ? 8.719 -1.464 -4.260 1.00 75.69 71 ALA A N 1
ATOM 559 C CA . ALA A 1 71 ? 9.011 -0.291 -5.073 1.00 75.69 71 ALA A CA 1
ATOM 560 C C . ALA A 1 71 ? 7.845 0.052 -6.015 1.00 75.69 71 ALA A C 1
ATOM 562 O O . ALA A 1 71 ? 7.446 1.214 -6.092 1.00 75.69 71 ALA A O 1
ATOM 563 N N . ALA A 1 72 ? 7.241 -0.953 -6.652 1.00 81.00 72 ALA A N 1
ATOM 564 C CA . ALA A 1 72 ? 6.090 -0.777 -7.526 1.00 81.00 72 ALA A CA 1
ATOM 565 C C . ALA A 1 72 ? 4.873 -0.226 -6.768 1.00 81.00 72 ALA A C 1
ATOM 567 O O . ALA A 1 72 ? 4.271 0.757 -7.197 1.00 81.00 72 ALA A O 1
ATOM 568 N N . LEU A 1 73 ? 4.570 -0.782 -5.590 1.00 85.75 73 LEU A N 1
ATOM 569 C CA . LEU A 1 73 ? 3.518 -0.255 -4.722 1.00 85.75 73 LEU A CA 1
ATOM 570 C C . LEU A 1 73 ? 3.809 1.179 -4.278 1.00 85.75 73 LEU A C 1
ATOM 572 O O . LEU A 1 73 ? 2.913 2.011 -4.308 1.00 85.75 73 LEU A O 1
ATOM 576 N N . ARG A 1 74 ? 5.056 1.514 -3.928 1.00 82.50 74 ARG A N 1
ATOM 577 C CA . ARG A 1 74 ? 5.433 2.898 -3.584 1.00 82.50 74 ARG A CA 1
ATOM 578 C C . ARG A 1 74 ? 5.163 3.869 -4.735 1.00 82.50 74 ARG A C 1
ATOM 580 O O . ARG A 1 74 ? 4.594 4.929 -4.505 1.00 82.50 74 ARG A O 1
ATOM 587 N N . ALA A 1 75 ? 5.506 3.491 -5.965 1.00 79.69 75 ALA A N 1
ATOM 588 C CA . ALA A 1 75 ? 5.234 4.306 -7.149 1.00 79.69 75 ALA A CA 1
ATOM 589 C C . ALA A 1 75 ? 3.729 4.432 -7.468 1.00 79.69 75 ALA A C 1
ATOM 591 O O . ALA A 1 75 ? 3.318 5.378 -8.135 1.00 79.69 75 ALA A O 1
ATOM 592 N N . LEU A 1 76 ? 2.898 3.508 -6.976 1.00 84.69 76 LEU A N 1
ATOM 593 C CA . LEU A 1 76 ? 1.442 3.538 -7.131 1.00 84.69 76 LEU A CA 1
ATOM 594 C C . LEU A 1 76 ? 0.712 4.375 -6.071 1.00 84.69 76 LEU A C 1
ATOM 596 O O . LEU A 1 76 ? -0.470 4.661 -6.261 1.00 84.69 76 LEU A O 1
ATOM 600 N N . VAL A 1 77 ? 1.376 4.799 -4.987 1.00 84.75 77 VAL A N 1
ATOM 601 C CA . VAL A 1 77 ? 0.746 5.576 -3.899 1.00 84.75 77 VAL A CA 1
ATOM 602 C C . VAL A 1 77 ? 0.027 6.835 -4.407 1.00 84.75 77 VAL A C 1
ATOM 604 O O . VAL A 1 77 ? -1.136 7.011 -4.049 1.00 84.75 77 VAL A O 1
ATOM 607 N N . PRO A 1 78 ? 0.601 7.666 -5.304 1.00 83.00 78 PRO A N 1
ATOM 608 C CA . PRO A 1 78 ? -0.095 8.849 -5.830 1.00 83.00 78 PRO A CA 1
ATOM 609 C C . PRO A 1 78 ? -1.368 8.531 -6.631 1.00 83.00 78 PRO A C 1
ATOM 611 O O . PRO A 1 78 ? -2.139 9.423 -6.976 1.00 83.00 78 PRO A O 1
ATOM 614 N N . HIS A 1 79 ? -1.586 7.260 -6.972 1.00 85.00 79 HIS A N 1
ATOM 615 C CA . HIS A 1 79 ? -2.720 6.780 -7.754 1.00 85.00 79 HIS A CA 1
ATOM 616 C C . HIS A 1 79 ? -3.676 5.904 -6.946 1.00 85.00 79 HIS A C 1
ATOM 618 O O . HIS A 1 79 ? -4.568 5.297 -7.538 1.00 85.00 79 HIS A O 1
ATOM 624 N N . VAL A 1 80 ? -3.516 5.847 -5.620 1.00 86.88 80 VAL A N 1
ATOM 625 C CA . VAL A 1 80 ? -4.303 4.988 -4.725 1.00 86.88 80 VAL A CA 1
ATOM 626 C C . VAL A 1 80 ? -5.814 5.268 -4.791 1.00 86.88 80 VAL A C 1
ATOM 628 O O . VAL A 1 80 ? -6.601 4.353 -4.594 1.00 86.88 80 VAL A O 1
ATOM 631 N N . GLU A 1 81 ? -6.238 6.472 -5.189 1.00 85.75 81 GLU A N 1
ATOM 632 C CA . GLU A 1 81 ? -7.654 6.814 -5.430 1.00 85.75 81 GLU A CA 1
ATOM 633 C C . GLU A 1 81 ? -8.295 6.025 -6.589 1.00 85.75 81 GLU A C 1
ATOM 635 O O . GLU A 1 81 ? -9.517 5.883 -6.675 1.00 85.75 81 GLU A O 1
ATOM 640 N N . ARG A 1 82 ? -7.492 5.480 -7.514 1.00 88.62 82 ARG A N 1
ATOM 641 C CA . ARG A 1 82 ? -8.007 4.625 -8.590 1.00 88.62 82 ARG A CA 1
ATOM 642 C C . ARG A 1 82 ? -8.398 3.272 -8.010 1.00 88.62 82 ARG A C 1
ATOM 644 O O . ARG A 1 82 ? -7.560 2.595 -7.423 1.00 88.62 82 ARG A O 1
ATOM 651 N N . VAL A 1 83 ? -9.624 2.821 -8.285 1.00 90.38 83 VAL A N 1
ATOM 652 C CA . VAL A 1 83 ? -10.177 1.549 -7.771 1.00 90.38 83 VAL A CA 1
ATOM 653 C C . VAL A 1 83 ? -9.208 0.377 -7.952 1.00 90.38 83 VAL A C 1
ATOM 655 O O . VAL A 1 83 ? -8.868 -0.283 -6.978 1.00 90.38 83 VAL A O 1
ATOM 658 N N . VAL A 1 84 ? -8.680 0.183 -9.165 1.00 89.62 84 VAL A N 1
ATOM 659 C CA . VAL A 1 84 ? -7.734 -0.908 -9.465 1.00 89.62 84 VAL A CA 1
ATOM 660 C C . VAL A 1 84 ? -6.442 -0.839 -8.639 1.00 89.62 84 VAL A C 1
ATOM 662 O O . VAL A 1 84 ? -5.881 -1.868 -8.270 1.00 89.62 84 VAL A O 1
ATOM 665 N N . VAL A 1 85 ? -5.969 0.369 -8.324 1.00 90.31 85 VAL A N 1
ATOM 666 C CA . VAL A 1 85 ? -4.758 0.576 -7.524 1.00 90.31 85 VAL A CA 1
ATOM 667 C C . VAL A 1 85 ? -5.060 0.335 -6.048 1.00 90.31 85 VAL A C 1
ATOM 669 O O . VAL A 1 85 ? -4.318 -0.388 -5.385 1.00 90.31 85 VAL A O 1
ATOM 672 N N . ARG A 1 86 ? -6.178 0.858 -5.535 1.00 92.88 86 ARG A N 1
ATOM 673 C CA . ARG A 1 86 ? -6.636 0.582 -4.168 1.00 92.88 86 ARG A CA 1
ATOM 674 C C . ARG A 1 86 ? -6.808 -0.912 -3.917 1.00 92.88 86 ARG A C 1
ATOM 676 O O . ARG A 1 86 ? -6.320 -1.420 -2.910 1.00 92.88 86 ARG A O 1
ATOM 683 N N . ASP A 1 87 ? -7.455 -1.623 -4.836 1.00 92.88 87 ASP A N 1
ATOM 684 C CA . ASP A 1 87 ? -7.676 -3.066 -4.721 1.00 92.88 87 ASP A CA 1
ATOM 685 C C . ASP A 1 87 ? -6.346 -3.828 -4.655 1.00 92.88 87 ASP A C 1
ATOM 687 O O . ASP A 1 87 ? -6.210 -4.768 -3.867 1.00 92.88 87 ASP A O 1
ATOM 691 N N . MET A 1 88 ? -5.333 -3.378 -5.404 1.00 92.44 88 MET A N 1
ATOM 692 C CA . MET A 1 88 ? -3.976 -3.923 -5.323 1.00 92.44 88 MET A CA 1
ATOM 693 C C . MET A 1 88 ? -3.356 -3.715 -3.934 1.00 92.44 88 MET A C 1
ATOM 695 O O . MET A 1 88 ? -2.797 -4.650 -3.360 1.00 92.44 88 MET A O 1
ATOM 699 N N . PHE A 1 89 ? -3.499 -2.530 -3.334 1.00 94.38 89 PHE A N 1
ATOM 700 C CA . PHE A 1 89 ? -3.024 -2.294 -1.967 1.00 94.38 89 PHE A CA 1
ATOM 701 C C . PHE A 1 89 ? -3.785 -3.126 -0.922 1.00 94.38 89 PHE A C 1
ATOM 703 O O . PHE A 1 89 ? -3.170 -3.660 0.002 1.00 94.38 89 PHE A O 1
ATOM 710 N N . ILE A 1 90 ? -5.099 -3.320 -1.083 1.00 95.06 90 ILE A N 1
ATOM 711 C CA . ILE A 1 90 ? -5.888 -4.209 -0.213 1.00 95.06 90 ILE A CA 1
ATOM 712 C C . ILE A 1 90 ? -5.358 -5.647 -0.286 1.00 95.06 90 ILE A C 1
ATOM 714 O O . ILE A 1 90 ? -5.240 -6.316 0.744 1.00 95.06 90 ILE A O 1
ATOM 718 N N . GLN A 1 91 ? -5.005 -6.129 -1.480 1.00 93.12 91 GLN A N 1
ATOM 719 C CA . GLN A 1 91 ? -4.378 -7.442 -1.650 1.00 93.12 91 GLN A CA 1
ATOM 720 C C . GLN A 1 91 ? -2.986 -7.492 -1.004 1.00 93.12 91 GLN A C 1
ATOM 722 O O . GLN A 1 91 ? -2.668 -8.451 -0.297 1.00 93.12 91 GLN A O 1
ATOM 727 N N . ALA A 1 92 ? -2.184 -6.436 -1.163 1.00 93.50 92 ALA A N 1
ATOM 728 C CA . ALA A 1 92 ? -0.829 -6.338 -0.625 1.00 93.50 92 ALA A CA 1
ATOM 729 C C . ALA A 1 92 ? -0.756 -6.401 0.915 1.00 93.50 92 ALA A C 1
ATOM 731 O O . ALA A 1 92 ? 0.262 -6.843 1.455 1.00 93.50 92 ALA A O 1
ATOM 732 N N . LEU A 1 93 ? -1.837 -6.077 1.638 1.00 94.94 93 LEU A N 1
ATOM 733 C CA . LEU A 1 93 ? -1.936 -6.311 3.089 1.00 94.94 93 LEU A CA 1
ATOM 734 C C . LEU A 1 93 ? -1.730 -7.788 3.475 1.00 94.94 93 LEU A C 1
ATOM 736 O O . LEU A 1 93 ? -1.302 -8.079 4.591 1.00 94.94 93 LEU A O 1
ATOM 740 N N . ARG A 1 94 ? -2.006 -8.730 2.565 1.00 92.06 94 ARG A N 1
ATOM 741 C CA . ARG A 1 94 ? -1.838 -10.178 2.784 1.00 92.06 94 ARG A CA 1
ATOM 742 C C . ARG A 1 94 ? -0.441 -10.687 2.433 1.00 92.06 94 ARG A C 1
ATOM 744 O O . ARG A 1 94 ? -0.175 -11.875 2.584 1.00 92.06 94 ARG A O 1
ATOM 751 N N . SER A 1 95 ? 0.450 -9.816 1.961 1.00 90.38 95 SER A N 1
ATOM 752 C CA . SER A 1 95 ? 1.795 -10.213 1.556 1.00 90.38 95 SER A CA 1
ATOM 753 C C . SER A 1 95 ? 2.584 -10.809 2.729 1.00 90.38 95 SER A C 1
ATOM 755 O O . SER A 1 95 ? 2.558 -10.245 3.831 1.00 90.38 95 SER A O 1
ATOM 757 N N . PRO A 1 96 ? 3.358 -11.891 2.519 1.00 87.94 96 PRO A N 1
ATOM 758 C CA . PRO A 1 96 ? 4.254 -12.408 3.552 1.00 87.94 96 PRO A CA 1
ATOM 759 C C . PRO A 1 96 ? 5.381 -11.412 3.877 1.00 87.94 96 PRO A C 1
ATOM 761 O O . PRO A 1 96 ? 5.923 -11.418 4.983 1.00 87.94 96 PRO A O 1
ATOM 764 N N . PHE A 1 97 ? 5.676 -10.476 2.970 1.00 87.19 97 PHE A N 1
ATOM 765 C CA . PHE A 1 97 ? 6.771 -9.523 3.114 1.00 87.19 97 PHE A CA 1
ATOM 766 C C . PHE A 1 97 ? 6.351 -8.263 3.871 1.00 87.19 97 PHE A C 1
ATOM 768 O O . PHE A 1 97 ? 5.457 -7.522 3.462 1.00 87.19 97 PHE A O 1
ATOM 775 N N . PHE A 1 98 ? 7.062 -7.981 4.962 1.00 85.75 98 PHE A N 1
ATOM 776 C CA . PHE A 1 98 ? 6.799 -6.840 5.842 1.00 85.75 98 PHE A CA 1
ATOM 777 C C . PHE A 1 98 ? 6.807 -5.488 5.107 1.00 85.75 98 PHE A C 1
ATOM 779 O O . PHE A 1 98 ? 5.899 -4.681 5.301 1.00 85.75 98 PHE A O 1
ATOM 786 N N . GLY A 1 99 ? 7.785 -5.257 4.222 1.00 84.44 99 GLY A N 1
ATOM 787 C CA . GLY A 1 99 ? 7.904 -4.002 3.469 1.00 84.44 99 GLY A CA 1
ATOM 788 C C . GLY A 1 99 ? 6.724 -3.731 2.530 1.00 84.44 99 GLY A C 1
ATOM 789 O O . GLY A 1 99 ? 6.295 -2.586 2.404 1.00 84.44 99 GLY A O 1
ATOM 790 N N . VAL A 1 100 ? 6.164 -4.787 1.933 1.00 89.19 100 VAL A N 1
ATOM 791 C CA . VAL A 1 100 ? 4.977 -4.724 1.065 1.00 89.19 100 VAL A CA 1
ATOM 792 C C . VAL A 1 100 ? 3.733 -4.379 1.883 1.00 89.19 100 VAL A C 1
ATOM 794 O O . VAL A 1 100 ? 2.979 -3.483 1.510 1.00 89.19 100 VAL A O 1
ATOM 797 N N . ARG A 1 101 ? 3.553 -5.025 3.044 1.00 93.94 101 ARG A N 1
ATOM 798 C CA . ARG A 1 101 ? 2.434 -4.717 3.946 1.00 93.94 101 ARG A CA 1
ATOM 799 C C . ARG A 1 101 ? 2.481 -3.280 4.462 1.00 93.94 101 ARG A C 1
ATOM 801 O O . ARG A 1 101 ? 1.440 -2.642 4.520 1.00 93.94 101 ARG A O 1
ATOM 808 N N . ASN A 1 102 ? 3.661 -2.757 4.804 1.00 90.88 102 ASN A N 1
ATOM 809 C CA . ASN A 1 102 ? 3.786 -1.366 5.253 1.00 90.88 102 ASN A CA 1
ATOM 810 C C . ASN A 1 102 ? 3.413 -0.371 4.157 1.00 90.88 102 ASN A C 1
ATOM 812 O O . ASN A 1 102 ? 2.632 0.531 4.424 1.00 90.88 102 ASN A O 1
ATOM 816 N N . ALA A 1 103 ? 3.895 -0.578 2.925 1.00 87.69 103 ALA A N 1
ATOM 817 C CA . ALA A 1 103 ? 3.512 0.275 1.801 1.00 87.69 103 ALA A CA 1
ATOM 818 C C . ALA A 1 103 ? 1.984 0.305 1.611 1.00 87.69 103 ALA A C 1
ATOM 820 O O . ALA A 1 103 ? 1.415 1.363 1.367 1.00 87.69 103 ALA A O 1
ATOM 821 N N . ALA A 1 104 ? 1.315 -0.838 1.789 1.00 93.62 104 ALA A N 1
ATOM 822 C CA . ALA A 1 104 ? -0.141 -0.916 1.750 1.00 93.62 104 ALA A CA 1
ATOM 823 C C . ALA A 1 104 ? -0.841 -0.237 2.932 1.00 93.62 104 ALA A C 1
ATOM 825 O O . ALA A 1 104 ? -1.844 0.439 2.726 1.00 93.62 104 ALA A O 1
ATOM 826 N N . ILE A 1 105 ? -0.325 -0.391 4.155 1.00 94.56 105 ILE A N 1
ATOM 827 C CA . ILE A 1 105 ? -0.876 0.275 5.343 1.00 94.56 105 ILE A CA 1
ATOM 828 C C . ILE A 1 105 ? -0.811 1.793 5.184 1.00 94.56 105 ILE A C 1
ATOM 830 O O . ILE A 1 105 ? -1.810 2.465 5.424 1.00 94.56 105 ILE A O 1
ATOM 834 N N . ASP A 1 106 ? 0.338 2.312 4.753 1.00 90.31 106 ASP A N 1
ATOM 835 C CA . ASP A 1 106 ? 0.555 3.748 4.594 1.00 90.31 106 ASP A CA 1
ATOM 836 C C . ASP A 1 106 ? -0.348 4.318 3.486 1.00 90.31 106 ASP A C 1
ATOM 838 O O . ASP A 1 106 ? -1.063 5.292 3.717 1.00 90.31 106 ASP A O 1
ATOM 842 N N . ALA A 1 107 ? -0.398 3.664 2.317 1.00 90.12 107 ALA A N 1
ATOM 843 C CA . ALA A 1 107 ? -1.204 4.109 1.177 1.00 90.12 107 ALA A CA 1
ATOM 844 C C . ALA A 1 107 ? -2.716 4.079 1.451 1.00 90.12 107 ALA A C 1
ATOM 846 O O . ALA A 1 107 ? -3.438 5.012 1.113 1.00 90.12 107 ALA A O 1
ATOM 847 N N . LEU A 1 108 ? -3.221 3.011 2.076 1.00 93.12 108 LEU A N 1
ATOM 848 C CA . LEU A 1 108 ? -4.637 2.929 2.448 1.00 93.12 108 LEU A CA 1
ATOM 849 C C . LEU A 1 108 ? -4.963 3.866 3.618 1.00 93.12 108 LEU A C 1
ATOM 851 O O . LEU A 1 108 ? -6.090 4.335 3.737 1.00 93.12 108 LEU A O 1
ATOM 855 N N . GLY A 1 109 ? -3.987 4.142 4.485 1.00 90.50 109 GLY A N 1
ATOM 856 C CA . GLY A 1 109 ? -4.128 5.052 5.617 1.00 90.50 109 GLY A CA 1
ATOM 857 C C . GLY A 1 109 ? -4.262 6.519 5.217 1.00 90.50 109 GLY A C 1
ATOM 858 O O . GLY A 1 109 ? -4.912 7.276 5.935 1.00 90.50 109 GLY A O 1
ATOM 859 N N . SER A 1 110 ? -3.688 6.918 4.077 1.00 87.06 110 SER A N 1
ATOM 860 C CA . SER A 1 110 ? -3.842 8.275 3.541 1.00 87.06 110 SER A CA 1
ATOM 861 C C . SER A 1 110 ? -5.212 8.527 2.909 1.00 87.06 110 SER A C 1
ATOM 863 O O . SER A 1 110 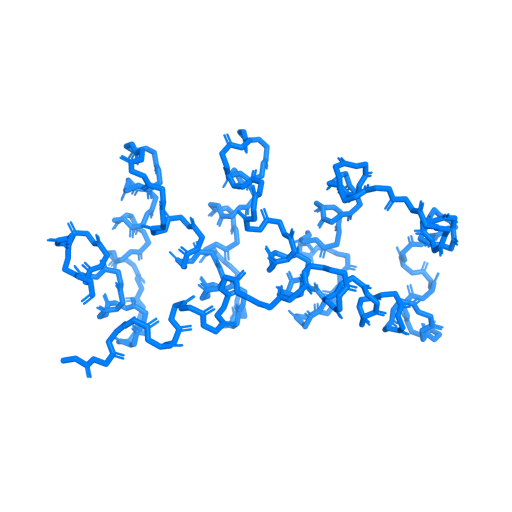? -5.551 9.678 2.643 1.00 87.06 110 SER A O 1
ATOM 865 N N . LEU A 1 111 ? -6.001 7.475 2.669 1.00 85.31 111 LEU A N 1
ATOM 866 C CA . LEU A 1 111 ? -7.325 7.592 2.077 1.00 85.31 111 LEU A CA 1
ATOM 867 C C . LEU A 1 111 ? -8.406 7.815 3.146 1.00 85.31 111 LEU A C 1
ATOM 869 O O . LEU A 1 111 ? -8.531 7.021 4.084 1.00 85.31 111 LEU A O 1
ATOM 873 N N . PRO A 1 112 ? -9.264 8.842 3.003 1.00 82.12 112 PRO A N 1
ATOM 874 C CA . PRO A 1 112 ? -10.380 9.059 3.920 1.00 82.12 112 PRO A CA 1
ATOM 875 C C . PRO A 1 112 ? -11.565 8.109 3.667 1.00 82.12 112 PRO A C 1
ATOM 877 O O . PRO A 1 112 ? -12.582 8.214 4.354 1.00 82.12 112 PRO A O 1
ATOM 880 N N . ASP A 1 113 ? -11.470 7.190 2.701 1.00 87.00 113 ASP A N 1
ATOM 881 C CA . ASP A 1 113 ? -12.610 6.404 2.240 1.00 87.00 113 ASP A CA 1
ATOM 882 C C . ASP A 1 113 ? -12.962 5.199 3.151 1.00 87.00 113 ASP A C 1
ATOM 884 O O . ASP A 1 113 ? -12.086 4.584 3.778 1.00 87.00 113 ASP A O 1
ATOM 888 N N . PRO A 1 114 ? -14.253 4.810 3.226 1.00 89.81 114 PRO A N 1
ATOM 889 C CA . PRO A 1 114 ? -14.696 3.716 4.090 1.00 89.81 114 PRO A CA 1
ATOM 890 C C . PRO A 1 114 ? -14.110 2.339 3.753 1.00 89.81 114 PRO A C 1
ATOM 892 O O . PRO A 1 114 ? -13.921 1.530 4.665 1.00 89.81 114 PRO A O 1
ATOM 895 N N . LEU A 1 115 ? -13.824 2.047 2.478 1.00 92.19 115 LEU A N 1
ATOM 896 C CA . LEU A 1 115 ? -13.301 0.741 2.064 1.00 92.19 115 LEU A CA 1
ATOM 897 C C . LEU A 1 115 ? -11.869 0.559 2.563 1.00 92.19 115 LEU A C 1
ATOM 899 O O . LEU A 1 115 ? -11.553 -0.482 3.145 1.00 92.19 115 LEU A O 1
ATOM 903 N N . SER A 1 116 ? -11.031 1.588 2.424 1.00 91.50 116 SER A N 1
ATOM 904 C CA . SER A 1 116 ? -9.659 1.584 2.945 1.00 91.50 116 SER A CA 1
ATOM 905 C C . SER A 1 116 ? -9.636 1.409 4.466 1.00 91.50 116 SER A C 1
ATOM 907 O O . SER A 1 116 ? -8.942 0.532 4.991 1.00 91.50 116 SER A O 1
ATOM 909 N N . ARG A 1 117 ? -10.494 2.137 5.195 1.00 92.62 117 ARG A N 1
ATOM 910 C CA . ARG A 1 117 ? -10.651 1.976 6.654 1.00 92.62 117 ARG A CA 1
ATOM 911 C C . ARG A 1 117 ? -11.117 0.576 7.054 1.00 92.62 117 ARG A C 1
ATOM 913 O O . ARG A 1 117 ? -10.611 0.005 8.028 1.00 92.62 117 ARG A O 1
ATOM 920 N N . GLN A 1 118 ? -12.070 0.002 6.319 1.00 94.50 118 GLN A N 1
ATOM 921 C CA . GLN A 1 118 ? -12.564 -1.350 6.577 1.00 94.50 118 GLN A CA 1
ATOM 922 C C . GLN A 1 118 ? -11.466 -2.396 6.344 1.00 94.50 118 GLN A C 1
ATOM 924 O O . GLN A 1 118 ? -11.312 -3.310 7.161 1.00 94.50 118 GLN A O 1
ATOM 929 N N . ALA A 1 119 ? -10.687 -2.259 5.269 1.00 95.25 119 ALA A N 1
ATOM 930 C CA . ALA A 1 119 ? -9.568 -3.143 4.964 1.00 95.25 119 ALA A CA 1
ATOM 931 C C . ALA A 1 119 ? -8.501 -3.106 6.070 1.00 95.25 119 ALA A C 1
ATOM 933 O O . ALA A 1 119 ? -8.128 -4.160 6.593 1.00 95.25 119 ALA A O 1
ATOM 934 N N . LEU A 1 120 ? -8.091 -1.907 6.502 1.00 95.69 120 LEU A N 1
ATOM 935 C CA . LEU A 1 120 ? -7.135 -1.730 7.599 1.00 95.69 120 LEU A CA 1
ATOM 936 C C . LEU A 1 120 ? -7.654 -2.300 8.923 1.00 95.69 120 LEU A C 1
ATOM 938 O O . LEU A 1 120 ? -6.911 -2.974 9.633 1.00 95.69 120 LEU A O 1
ATOM 942 N N . THR A 1 121 ? -8.938 -2.111 9.234 1.00 95.50 121 THR A N 1
ATOM 943 C CA . THR A 1 121 ? -9.564 -2.666 10.446 1.00 95.50 121 THR A CA 1
ATOM 944 C C . THR A 1 121 ? -9.579 -4.196 10.429 1.00 95.50 121 THR A C 1
ATOM 946 O O . THR A 1 121 ? -9.273 -4.837 11.436 1.00 95.50 121 THR A O 1
ATOM 949 N N . ARG A 1 122 ? -9.922 -4.813 9.289 1.00 95.00 122 ARG A N 1
ATOM 950 C CA . ARG A 1 122 ? -9.882 -6.278 9.131 1.00 95.00 122 ARG A CA 1
ATOM 951 C C . ARG A 1 122 ? -8.462 -6.810 9.284 1.00 95.00 122 ARG A C 1
ATOM 953 O O . ARG A 1 122 ? -8.263 -7.803 9.977 1.00 95.00 122 ARG A O 1
ATOM 960 N N . TYR A 1 123 ? -7.488 -6.142 8.670 1.00 95.31 123 TYR A N 1
ATOM 961 C CA . TYR A 1 123 ? -6.085 -6.515 8.795 1.00 95.31 123 TYR A CA 1
ATOM 962 C C . TYR A 1 123 ? -5.594 -6.387 10.246 1.00 95.31 123 TYR A C 1
ATOM 964 O O . TYR A 1 123 ? -5.011 -7.328 10.774 1.00 95.31 123 TYR A O 1
ATOM 972 N N . TYR A 1 124 ? -5.911 -5.283 10.928 1.00 94.06 124 TYR A N 1
ATOM 973 C CA . TYR A 1 124 ? -5.537 -5.030 12.323 1.00 94.06 124 TYR A CA 1
ATOM 974 C C . TYR A 1 124 ? -5.956 -6.156 13.277 1.00 94.06 124 TYR A C 1
ATOM 976 O O . TYR A 1 124 ? -5.153 -6.584 14.108 1.00 94.06 124 TYR A O 1
ATOM 984 N N . LYS A 1 125 ? -7.183 -6.678 13.128 1.00 93.00 125 LYS A N 1
ATOM 985 C CA . LYS A 1 125 ? -7.706 -7.777 13.963 1.00 93.00 125 LYS A CA 1
ATOM 986 C C . LYS A 1 125 ? -6.846 -9.040 13.895 1.00 93.00 125 LYS A C 1
ATOM 988 O O . LYS A 1 125 ? -6.711 -9.732 14.897 1.00 93.00 125 LYS A O 1
ATOM 993 N N . ASN A 1 126 ? -6.246 -9.303 12.736 1.00 90.25 126 ASN A N 1
ATOM 994 C CA . ASN A 1 126 ? -5.476 -10.519 12.469 1.00 90.25 126 ASN A CA 1
ATOM 995 C C . ASN A 1 126 ? -3.957 -10.283 12.469 1.00 90.25 126 ASN A C 1
ATOM 997 O O . ASN A 1 126 ? -3.186 -11.237 12.393 1.00 90.25 126 ASN A O 1
ATOM 1001 N N . ALA A 1 127 ? -3.507 -9.028 12.530 1.00 87.94 127 ALA A N 1
ATOM 1002 C CA . ALA A 1 127 ? -2.093 -8.692 12.507 1.00 87.94 127 ALA A CA 1
ATOM 1003 C C . ALA A 1 127 ? -1.386 -9.204 13.772 1.00 87.94 127 ALA A C 1
ATOM 1005 O O . ALA A 1 127 ? -1.889 -9.075 14.889 1.00 87.94 127 ALA A O 1
ATOM 1006 N N . THR A 1 128 ? -0.184 -9.746 13.613 1.00 87.88 128 THR A N 1
ATOM 1007 C CA . THR A 1 128 ? 0.672 -10.171 14.733 1.00 87.88 128 THR A CA 1
ATOM 1008 C C . THR A 1 128 ? 1.777 -9.157 15.027 1.00 87.88 128 THR A C 1
ATOM 1010 O O . THR A 1 128 ? 2.260 -9.078 16.154 1.00 87.88 128 THR A O 1
ATOM 1013 N N . ASP A 1 129 ? 2.142 -8.326 14.048 1.00 91.75 129 ASP A N 1
ATOM 1014 C CA . ASP A 1 129 ? 3.191 -7.322 14.201 1.00 91.75 129 ASP A CA 1
ATOM 1015 C C . ASP A 1 129 ? 2.686 -6.084 14.968 1.00 91.75 129 ASP A C 1
ATOM 1017 O O . ASP A 1 129 ? 1.811 -5.336 14.517 1.00 91.75 129 ASP A O 1
ATOM 1021 N N . ALA A 1 130 ? 3.276 -5.843 16.140 1.00 90.62 130 ALA A N 1
ATOM 1022 C CA . ALA A 1 130 ? 2.912 -4.730 17.015 1.00 90.62 130 ALA A CA 1
ATOM 1023 C C . ALA A 1 130 ? 3.211 -3.343 16.411 1.00 90.62 130 ALA A C 1
ATOM 1025 O O . ALA A 1 130 ? 2.529 -2.370 16.736 1.00 90.62 130 ALA A O 1
ATOM 1026 N N . ARG A 1 131 ? 4.213 -3.216 15.528 1.00 89.69 131 ARG A N 1
ATOM 1027 C CA . ARG A 1 131 ? 4.524 -1.946 14.845 1.00 89.69 131 ARG A CA 1
ATOM 1028 C C . ARG A 1 131 ? 3.450 -1.615 13.814 1.00 89.69 131 ARG A C 1
ATOM 1030 O O . ARG A 1 131 ? 3.016 -0.464 13.744 1.00 89.69 131 ARG A O 1
ATOM 1037 N N . GLN A 1 132 ? 2.989 -2.617 13.068 1.00 91.81 132 GLN A N 1
ATOM 1038 C CA . GLN A 1 132 ? 1.899 -2.463 12.100 1.00 91.81 132 GLN A CA 1
ATOM 1039 C C . GLN A 1 132 ? 0.586 -2.108 12.812 1.00 91.81 132 GLN A C 1
ATOM 1041 O O . GLN A 1 132 ? -0.079 -1.151 12.416 1.00 91.81 132 GLN A O 1
ATOM 1046 N N . LYS A 1 133 ? 0.274 -2.773 13.935 1.00 92.81 133 LYS A N 1
ATOM 1047 C CA . LYS A 1 133 ? -0.896 -2.446 14.771 1.00 92.81 133 LYS A CA 1
ATOM 1048 C C . LYS A 1 133 ? -0.911 -0.999 15.255 1.00 92.81 133 LYS A C 1
ATOM 1050 O O . LYS A 1 133 ? -1.874 -0.288 14.984 1.00 92.81 133 LYS A O 1
ATOM 1055 N N . ARG A 1 134 ? 0.175 -0.537 15.882 1.00 90.69 134 ARG A N 1
ATOM 1056 C CA . ARG A 1 134 ? 0.295 0.857 16.352 1.00 90.69 134 ARG A CA 1
ATOM 1057 C C . ARG A 1 134 ? 0.173 1.876 15.224 1.00 90.69 134 ARG A C 1
ATOM 1059 O O . ARG A 1 134 ? -0.290 2.991 15.433 1.00 90.69 134 ARG A O 1
ATOM 1066 N N . THR A 1 135 ? 0.637 1.531 14.027 1.00 90.62 135 THR A N 1
ATOM 1067 C CA . THR A 1 135 ? 0.509 2.414 12.863 1.00 90.62 135 THR A CA 1
ATOM 1068 C C . THR A 1 135 ? -0.943 2.530 12.431 1.00 90.62 135 THR A C 1
ATOM 1070 O O . THR A 1 135 ? -1.445 3.641 12.310 1.00 90.62 135 THR A O 1
ATOM 1073 N N . ILE A 1 136 ? -1.647 1.407 12.323 1.00 91.62 136 ILE A N 1
ATOM 1074 C CA . ILE A 1 136 ? -3.066 1.395 11.963 1.00 91.62 136 ILE A CA 1
ATOM 1075 C C . ILE A 1 136 ? -3.925 2.089 13.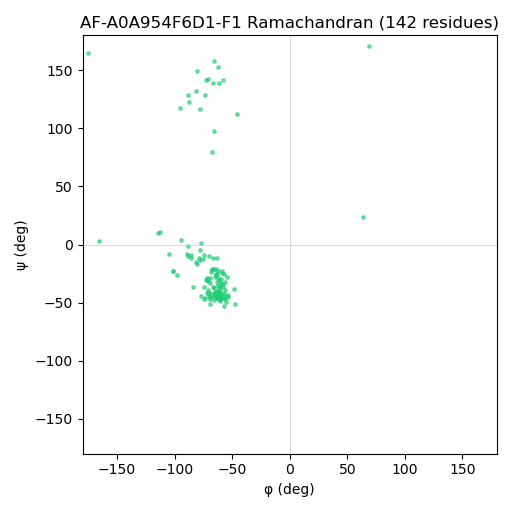023 1.00 91.62 136 ILE A C 1
ATOM 1077 O O . ILE A 1 136 ? -4.820 2.845 12.668 1.00 91.62 136 ILE 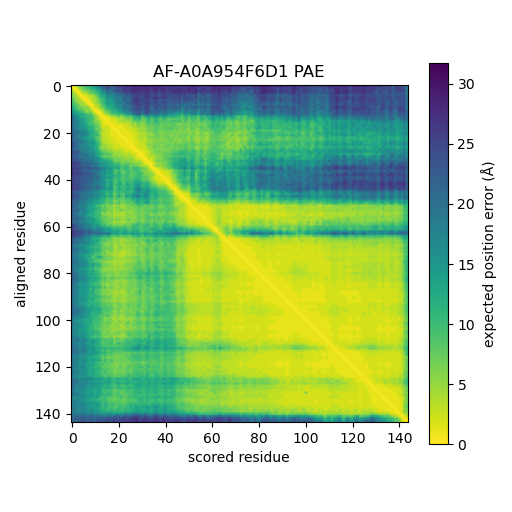A O 1
ATOM 1081 N N . GLU A 1 137 ? -3.641 1.905 14.314 1.00 91.25 137 GLU A N 1
ATOM 1082 C CA . GLU A 1 137 ? -4.347 2.614 15.393 1.00 91.25 137 GLU A CA 1
ATOM 1083 C C . GLU A 1 137 ? -4.251 4.133 15.238 1.00 91.25 137 GLU A C 1
ATOM 1085 O O . GLU A 1 137 ? -5.268 4.818 15.327 1.00 91.25 137 GLU A O 1
ATOM 1090 N N . ARG A 1 138 ? -3.050 4.659 14.960 1.00 88.69 138 ARG A N 1
ATOM 1091 C CA . ARG A 1 138 ? -2.840 6.100 14.734 1.00 88.69 138 ARG A CA 1
ATOM 1092 C C . ARG A 1 138 ? -3.634 6.593 13.524 1.00 88.69 138 ARG A C 1
ATOM 1094 O O . ARG A 1 138 ? -4.363 7.577 13.640 1.00 88.69 138 ARG A O 1
ATOM 1101 N N . LEU A 1 139 ? -3.563 5.854 12.414 1.00 86.44 139 LEU A N 1
ATOM 1102 C CA . LEU A 1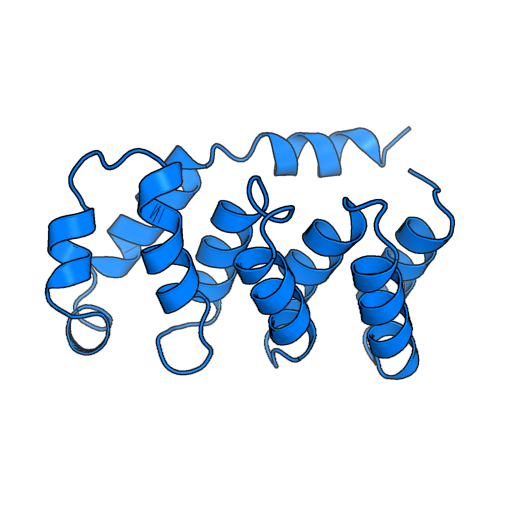 139 ? -4.288 6.159 11.176 1.00 86.44 139 LEU A CA 1
ATOM 1103 C C . LEU A 1 139 ? -5.813 6.166 11.386 1.00 86.44 139 LEU A C 1
ATOM 1105 O O . LEU A 1 139 ? -6.494 7.100 10.973 1.00 86.44 139 LEU A O 1
ATOM 1109 N N . LEU A 1 140 ? -6.361 5.166 12.085 1.00 82.94 140 LEU A N 1
ATOM 1110 C CA . LEU A 1 140 ? -7.803 5.059 12.339 1.00 82.94 140 LEU A CA 1
ATOM 1111 C C . LEU A 1 140 ? -8.318 6.102 13.341 1.00 82.94 140 LEU A C 1
ATOM 1113 O O . LEU A 1 140 ? -9.468 6.527 13.236 1.00 82.94 140 LEU A O 1
ATOM 1117 N N . GLN A 1 141 ? -7.483 6.537 14.288 1.00 82.94 141 GLN A N 1
ATOM 1118 C CA . GLN A 1 141 ? -7.816 7.601 15.241 1.00 82.94 141 GLN A CA 1
ATOM 1119 C C . GLN A 1 141 ? -7.724 9.010 14.633 1.00 82.94 141 GLN A C 1
ATOM 1121 O O . GLN A 1 141 ? -8.048 9.978 15.321 1.00 82.94 141 GLN A O 1
ATOM 1126 N N . GLY A 1 142 ? -7.275 9.143 13.377 1.00 65.81 142 GLY A N 1
ATOM 1127 C CA . GLY A 1 142 ? -7.064 10.440 12.730 1.00 65.81 142 GLY A CA 1
ATOM 1128 C C . GLY A 1 142 ? -5.982 11.284 13.410 1.00 65.81 142 GLY A C 1
ATOM 1129 O O . GLY A 1 142 ? -6.018 12.509 13.318 1.00 65.81 142 GLY A O 1
ATOM 1130 N N . LYS A 1 143 ? -5.055 10.650 14.141 1.00 50.12 143 LYS A N 1
ATOM 1131 C CA . LYS A 1 143 ? -3.978 11.348 14.849 1.00 50.12 143 LYS A CA 1
ATOM 1132 C C . LYS A 1 143 ? -2.727 11.358 13.963 1.00 50.12 143 LYS A C 1
ATOM 1134 O O . LYS A 1 143 ? -2.255 10.267 13.629 1.00 50.12 143 LYS A O 1
ATOM 1139 N N . PRO A 1 144 ? -2.243 12.552 13.565 1.00 46.59 144 PRO A N 1
ATOM 1140 C CA . PRO A 1 144 ? -1.168 12.714 12.604 1.00 46.59 144 PRO A CA 1
ATOM 1141 C C . PRO A 1 144 ? 0.166 12.336 13.172 1.00 46.59 144 PRO A C 1
ATOM 1143 O O . PRO A 1 144 ? 0.407 12.516 14.393 1.00 46.59 144 PRO A O 1
#

Mean predicted aligned error: 9.29 Å

Solvent-accessible surface area (backbone atoms only — not comparable to full-atom values): 8272 Å² total; per-residue (Å²): 143,71,57,59,64,59,54,52,55,61,76,60,53,50,54,64,64,49,47,52,50,51,54,58,56,50,67,37,76,88,40,49,76,76,56,45,77,63,54,68,62,60,70,51,99,64,57,72,84,75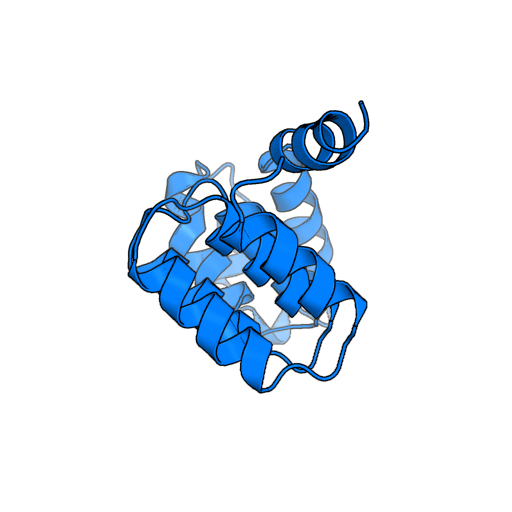,41,48,72,56,33,55,53,35,45,34,83,90,61,52,56,69,65,54,23,30,50,25,48,56,58,41,45,96,45,38,89,40,66,76,47,36,54,48,33,62,54,30,56,72,44,93,47,67,66,32,23,48,51,21,51,56,46,36,50,74,44,93,48,70,66,41,50,50,50,51,52,59,47,49,78,72,56,82,54,67,69,60,41,58,49,51,53,33,47,75,69,71,53,114

pLDDT: mean 74.82, std 17.79, range [30.84, 95.69]

Radius of gyration: 15.45 Å; Cα contacts (8 Å, |Δi|>4): 133; chains: 1; bounding box: 34×32×41 Å

Foldseek 3Di:
DPPPPVLVVLVPPPLVVLVVVLLVVCPDPVQDVQLDPVSVVVPPPDPLVVCLVVLLVQLDPVRDDPVSNLSSLSSCLVVCVDPSNVVSLLVQCPDPDPSSVVSSLSSLLPDPDPVSLVSLVVSLVVDPDPVSNVSSVCSNVVND